Protein AF-A0AA88U5R1-F1 (afdb_monomer)

Nearest PDB structures (foldseek):
  8b6h-assembly1_FA  TM=8.342E-01  e=6.117E-02  Tetrahymena thermophila SB210

Sequence (79 aa):
MGQCRNAYPVDWPPVVCLRMYNSLVERCFSDCVDTFRRKTLDKQEETCVRRCAEKFLKHSMRVGMRFAELNNNAATKDD

Organism: NCBI:txid112253

Radius of gyration: 17.85 Å; Cα contacts (8 Å, |Δi|>4): 14; chains: 1; bounding box: 41×34×48 Å

Solvent-accessible surface area (backbone atoms only — not comparable to full-atom values): 5038 Å² total; per-residue (Å²): 144,88,86,89,81,90,86,84,90,88,88,73,72,71,60,61,63,50,52,52,49,53,55,50,52,54,50,32,43,72,75,35,62,84,75,90,85,58,99,64,79,50,75,66,33,52,54,39,36,56,53,40,52,56,50,50,54,56,46,54,53,52,52,50,53,52,49,54,55,49,53,62,62,57,75,74,69,90,125

InterPro domains:
  IPR004217 Tim10-like [PF02953] (19-69)
  IPR035427 Tim10-like domain superfamily [G3DSA:1.10.287.810] (16-79)
  IPR035427 Tim10-like domain superfamily [SSF144122] (18-74)
  IPR050673 Mitochondrial import inner membrane translocase subunit [PTHR13172] (18-78)

pLDDT: mean 82.23, std 17.53, range [45.62, 97.81]

Secondary structure (DSSP, 8-state):
----SS--SSSS-HHHHHHHHHHHHHHHHHHH---TTSSSPPHHHHHHHHHHHHHHHHHHHHHHHHHHHHHHHHTT---

Structure (mmCIF, N/CA/C/O backbone):
data_AF-A0AA88U5R1-F1
#
_entry.id   AF-A0AA88U5R1-F1
#
loop_
_atom_site.group_PDB
_atom_site.id
_atom_site.type_symbol
_atom_site.label_atom_id
_atom_site.label_alt_id
_atom_site.label_comp_id
_atom_site.label_asym_id
_atom_site.label_entity_id
_atom_site.label_seq_id
_atom_site.pdbx_PDB_ins_code
_atom_site.Cartn_x
_atom_site.Cartn_y
_atom_site.Cartn_z
_atom_site.occupancy
_atom_site.B_iso_or_equiv
_atom_site.auth_seq_id
_atom_site.auth_comp_id
_atom_site.auth_asym_id
_atom_site.auth_atom_id
_atom_site.pdbx_PDB_model_num
ATOM 1 N N . MET A 1 1 ? 12.943 13.409 2.551 1.00 46.69 1 MET A N 1
ATOM 2 C CA . MET A 1 1 ? 11.691 13.469 1.760 1.00 46.69 1 MET A CA 1
ATOM 3 C C . MET A 1 1 ? 11.600 14.840 1.090 1.00 46.69 1 MET A C 1
ATOM 5 O O . MET A 1 1 ? 10.872 15.697 1.566 1.00 46.69 1 MET A O 1
ATOM 9 N N . GLY A 1 2 ? 12.427 15.095 0.069 1.00 46.56 2 GLY A N 1
ATOM 10 C CA . GLY A 1 2 ? 12.797 16.462 -0.330 1.00 46.56 2 GLY A CA 1
ATOM 11 C C . GLY A 1 2 ? 12.720 16.806 -1.819 1.00 46.56 2 GLY A C 1
ATOM 12 O O . GLY A 1 2 ? 13.373 17.756 -2.219 1.00 46.56 2 GLY A O 1
ATOM 13 N N . GLN A 1 3 ? 11.937 16.108 -2.645 1.00 47.50 3 GLN A N 1
ATOM 14 C CA . GLN A 1 3 ? 11.719 16.526 -4.041 1.00 47.50 3 GLN A CA 1
ATOM 15 C C . GLN A 1 3 ? 10.249 16.346 -4.437 1.00 47.50 3 GLN A C 1
ATOM 17 O O . GLN A 1 3 ? 9.891 15.331 -5.007 1.00 47.50 3 GLN A O 1
ATOM 22 N N . CYS A 1 4 ? 9.403 17.324 -4.100 1.00 53.16 4 CYS A N 1
ATOM 23 C CA . CYS A 1 4 ? 8.060 17.519 -4.677 1.00 53.16 4 CYS A CA 1
ATOM 24 C C . CYS A 1 4 ? 7.635 18.996 -4.544 1.00 53.16 4 CYS A C 1
ATOM 26 O O . CYS A 1 4 ? 6.508 19.288 -4.150 1.00 53.16 4 CYS A O 1
ATOM 28 N N . ARG A 1 5 ? 8.532 19.961 -4.780 1.00 58.19 5 ARG A N 1
ATOM 29 C CA . ARG A 1 5 ? 8.114 21.368 -4.863 1.00 58.19 5 ARG A CA 1
ATOM 30 C C . ARG A 1 5 ? 8.743 22.057 -6.070 1.00 58.19 5 ARG A C 1
ATOM 32 O O . ARG A 1 5 ? 9.958 22.195 -6.127 1.00 58.19 5 ARG A O 1
ATOM 39 N N . ASN A 1 6 ? 7.844 22.510 -6.950 1.00 55.25 6 ASN A N 1
ATOM 40 C CA . ASN A 1 6 ? 7.991 23.477 -8.045 1.00 55.25 6 ASN A CA 1
ATOM 41 C C . ASN A 1 6 ? 8.502 22.970 -9.409 1.00 55.25 6 ASN A C 1
ATOM 43 O O . ASN A 1 6 ? 9.637 23.242 -9.779 1.00 55.25 6 ASN A O 1
ATOM 47 N N . ALA A 1 7 ? 7.610 22.337 -10.186 1.00 49.03 7 ALA A N 1
ATOM 48 C CA . ALA A 1 7 ? 7.583 22.384 -11.659 1.00 49.03 7 ALA A CA 1
ATOM 49 C C . ALA A 1 7 ? 6.218 21.872 -12.181 1.00 49.03 7 ALA A C 1
ATOM 51 O O . ALA A 1 7 ? 5.841 20.742 -11.891 1.00 49.03 7 ALA A O 1
ATOM 52 N N . TYR A 1 8 ? 5.479 22.685 -12.938 1.00 54.84 8 TYR A N 1
ATOM 53 C CA . TYR A 1 8 ? 4.238 22.343 -13.668 1.00 54.84 8 TYR A CA 1
ATOM 54 C C . TYR A 1 8 ? 4.167 23.281 -14.910 1.00 54.84 8 TYR A C 1
ATOM 56 O O . TYR A 1 8 ? 4.710 24.381 -14.759 1.00 54.84 8 TYR A O 1
ATOM 64 N N . PRO A 1 9 ? 3.522 22.979 -16.082 1.00 61.66 9 PRO A N 1
ATOM 65 C CA . PRO A 1 9 ? 2.460 21.980 -16.328 1.00 61.66 9 PRO A CA 1
ATOM 66 C C . PRO A 1 9 ? 2.257 21.442 -17.808 1.00 61.66 9 PRO A C 1
ATOM 68 O O . PRO A 1 9 ? 1.184 21.707 -18.334 1.00 61.66 9 PRO A O 1
ATOM 71 N N . VAL A 1 10 ? 3.131 20.696 -18.529 1.00 56.12 10 VAL A N 1
ATOM 72 C CA . VAL A 1 10 ? 2.679 20.073 -19.835 1.00 56.12 10 VAL A CA 1
ATOM 73 C C . VAL A 1 10 ? 3.230 18.704 -20.291 1.00 56.12 10 VAL A C 1
ATOM 75 O O . VAL A 1 10 ? 2.533 18.068 -21.071 1.00 56.12 10 VAL A O 1
ATOM 78 N N . ASP A 1 11 ? 4.350 18.164 -19.792 1.00 58.22 11 ASP A N 1
ATOM 79 C CA . ASP A 1 11 ? 4.896 16.892 -20.343 1.00 58.22 11 ASP A CA 1
ATOM 80 C C . ASP A 1 11 ? 5.026 15.723 -19.349 1.00 58.22 11 ASP A C 1
ATOM 82 O O . ASP A 1 11 ? 5.647 14.706 -19.656 1.00 58.22 11 ASP A O 1
ATOM 86 N N . TRP A 1 12 ? 4.417 15.803 -18.159 1.00 48.03 12 TRP A N 1
ATOM 87 C CA . TRP A 1 12 ? 4.335 14.632 -17.277 1.00 48.03 12 TRP A CA 1
ATOM 88 C C . TRP A 1 12 ? 2.935 14.023 -17.335 1.00 48.03 12 TRP A C 1
ATOM 90 O O . TRP A 1 12 ? 2.002 14.649 -16.829 1.00 48.03 12 TRP A O 1
ATOM 100 N N . PRO A 1 13 ? 2.739 12.820 -17.905 1.00 55.38 13 PRO A N 1
ATOM 101 C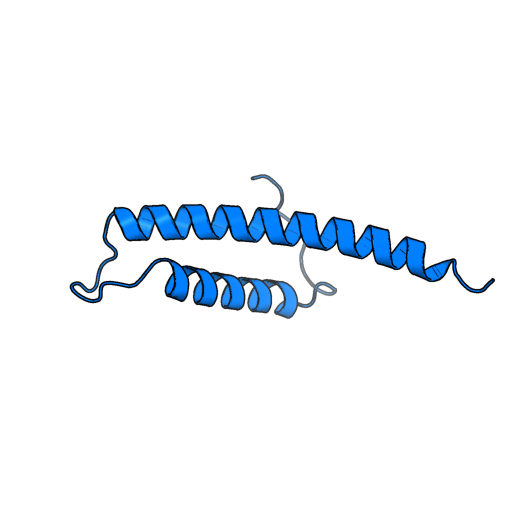 CA . PRO A 1 13 ? 1.429 12.187 -17.914 1.00 55.38 13 PRO A CA 1
ATOM 102 C C . PRO A 1 13 ? 0.957 11.985 -16.457 1.00 55.38 13 PRO A C 1
ATOM 104 O O . PRO A 1 13 ? 1.538 11.171 -15.729 1.00 55.38 13 PRO A O 1
ATOM 107 N N . PRO A 1 14 ? -0.110 12.677 -15.998 1.00 59.66 14 PRO A N 1
ATOM 108 C CA . PRO A 1 14 ? -0.589 12.601 -14.609 1.00 59.66 14 PRO A CA 1
ATOM 109 C C . PRO A 1 14 ? -1.049 11.183 -14.225 1.00 59.66 14 PRO A C 1
ATOM 111 O O . PRO A 1 14 ? -1.166 10.837 -13.049 1.00 59.66 14 PRO A O 1
ATOM 114 N N . VAL A 1 15 ? -1.2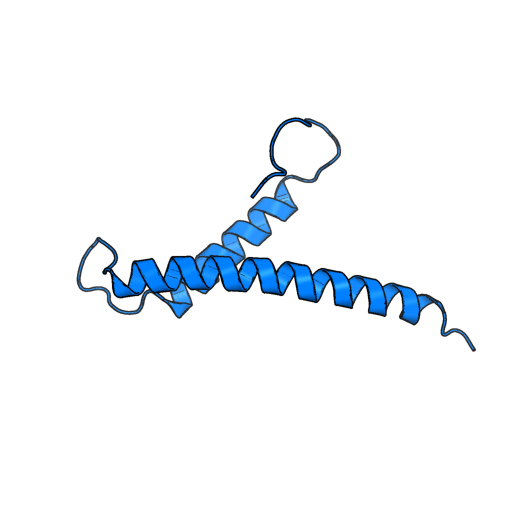62 10.329 -15.228 1.00 58.94 15 VAL A N 1
ATOM 115 C CA . VAL A 1 15 ? -1.743 8.956 -15.084 1.00 58.94 15 VAL A CA 1
ATOM 116 C C . VAL A 1 15 ? -0.722 8.000 -14.467 1.00 58.94 15 VAL A C 1
ATOM 118 O O . VAL A 1 15 ? -1.135 7.042 -13.818 1.00 58.94 15 VAL A O 1
ATOM 121 N N . VAL A 1 16 ? 0.589 8.231 -14.611 1.00 68.69 16 VAL A N 1
ATOM 122 C CA . VAL A 1 16 ? 1.598 7.293 -14.074 1.00 68.69 16 VAL A CA 1
ATOM 123 C C . VAL A 1 16 ? 1.616 7.340 -12.545 1.00 68.69 16 VAL A C 1
ATOM 125 O O . VAL A 1 16 ? 1.634 6.301 -11.885 1.00 68.69 16 VAL A O 1
ATOM 128 N N . CYS A 1 17 ? 1.517 8.543 -11.974 1.00 76.81 17 CYS A N 1
ATOM 129 C CA . CYS A 1 17 ? 1.523 8.737 -10.525 1.00 76.81 17 CYS A CA 1
ATOM 130 C C . CYS A 1 17 ? 0.218 8.235 -9.878 1.00 76.81 17 CYS A C 1
ATOM 132 O O . CYS A 1 17 ? 0.251 7.576 -8.839 1.00 76.81 17 CYS A O 1
ATOM 134 N N . LEU A 1 18 ? -0.928 8.470 -10.534 1.00 85.44 18 LEU A N 1
ATOM 135 C CA . LEU A 1 18 ? -2.239 8.007 -10.062 1.00 85.44 18 LEU A CA 1
ATOM 136 C C . LEU A 1 18 ? -2.390 6.483 -10.126 1.00 85.44 18 LEU A C 1
ATOM 138 O O . LEU A 1 18 ? -2.920 5.883 -9.193 1.00 85.44 18 LEU A O 1
ATOM 142 N N . ARG A 1 19 ? -1.896 5.833 -11.189 1.00 86.75 19 ARG A N 1
ATOM 143 C CA . ARG A 1 19 ? -1.907 4.363 -11.280 1.00 86.75 19 ARG A CA 1
ATOM 144 C C . ARG A 1 19 ? -1.069 3.732 -10.172 1.00 86.75 19 ARG A C 1
ATOM 146 O O . ARG A 1 19 ? -1.555 2.835 -9.495 1.00 86.75 19 ARG A O 1
ATOM 153 N N . MET A 1 20 ? 0.138 4.250 -9.935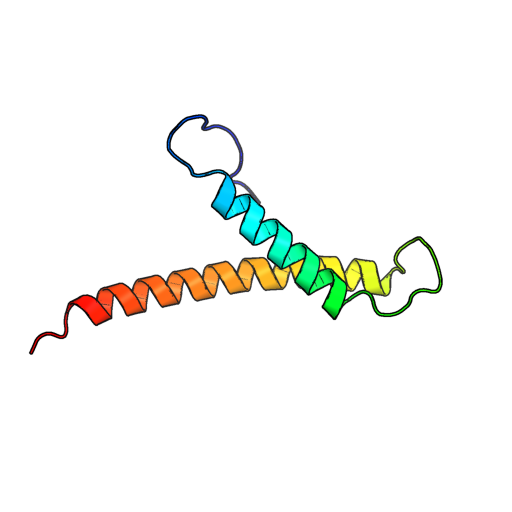 1.00 89.00 20 MET A N 1
ATOM 154 C CA . MET A 1 20 ? 0.995 3.777 -8.844 1.00 8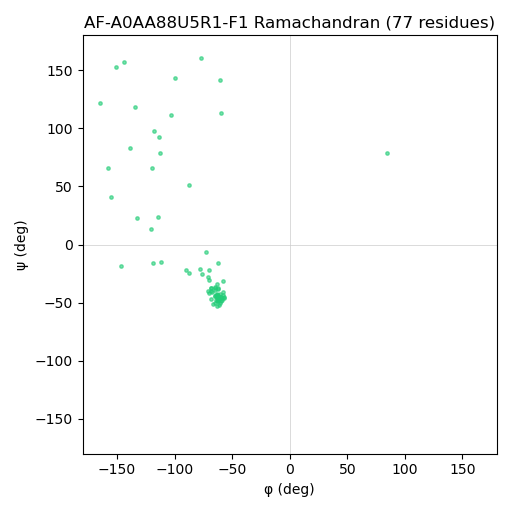9.00 20 MET A CA 1
ATOM 155 C C . MET A 1 20 ? 0.327 3.958 -7.474 1.00 89.00 20 MET A C 1
ATOM 157 O O . MET A 1 20 ? 0.393 3.058 -6.639 1.00 89.00 20 MET A O 1
ATOM 161 N N . TYR A 1 21 ? -0.324 5.101 -7.247 1.00 90.88 21 TYR A N 1
ATOM 162 C CA . TYR A 1 21 ? -1.038 5.372 -6.002 1.00 90.88 21 TYR A CA 1
ATOM 163 C C . TYR A 1 21 ? -2.183 4.380 -5.764 1.00 90.88 21 TYR A C 1
ATOM 165 O O . TYR A 1 21 ? -2.266 3.803 -4.683 1.00 90.88 21 TYR A O 1
ATOM 173 N N . ASN A 1 22 ? -3.017 4.120 -6.775 1.00 92.38 22 ASN A N 1
ATOM 174 C CA . ASN A 1 22 ? -4.117 3.161 -6.649 1.00 92.38 22 ASN A CA 1
ATOM 175 C C . ASN A 1 22 ? -3.607 1.739 -6.382 1.00 92.38 22 ASN A C 1
ATOM 177 O O . ASN A 1 22 ? -4.097 1.085 -5.465 1.00 92.38 22 ASN A O 1
ATOM 181 N N . SER A 1 23 ? -2.567 1.293 -7.099 1.00 92.31 23 SER A N 1
ATOM 182 C CA . SER A 1 23 ? -1.951 -0.019 -6.852 1.00 92.31 23 SER A CA 1
ATOM 183 C C . SER A 1 23 ? -1.350 -0.134 -5.451 1.00 92.31 23 SER A C 1
ATOM 185 O O . SER A 1 23 ? -1.437 -1.187 -4.825 1.00 92.31 23 SER A O 1
ATOM 187 N N . LEU A 1 24 ? -0.749 0.943 -4.939 1.00 95.06 24 LEU A N 1
ATOM 188 C CA . LEU A 1 24 ? -0.227 0.987 -3.577 1.00 95.06 24 LEU A CA 1
ATOM 189 C C . LEU A 1 24 ? -1.351 0.837 -2.542 1.00 95.06 24 LEU A C 1
ATOM 191 O O . LEU A 1 24 ? -1.221 0.047 -1.607 1.00 95.06 24 LEU A O 1
ATOM 195 N N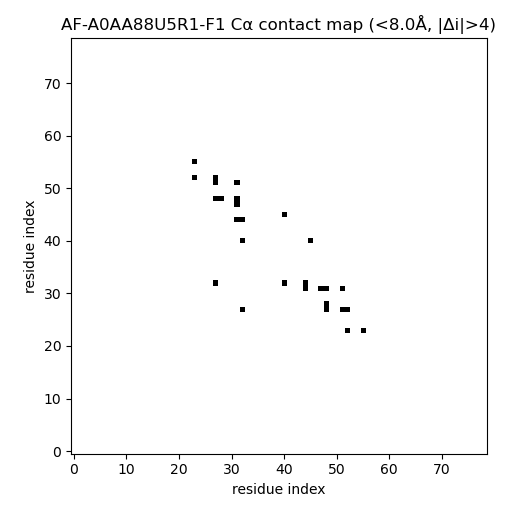 . VAL A 1 25 ? -2.431 1.607 -2.696 1.00 95.75 25 VAL A N 1
ATOM 196 C CA . VAL A 1 25 ? -3.563 1.605 -1.760 1.00 95.75 25 VAL A CA 1
ATOM 197 C C . VAL A 1 25 ? -4.231 0.235 -1.726 1.00 95.75 25 VAL A C 1
ATOM 199 O O . VAL A 1 25 ? -4.420 -0.309 -0.641 1.00 95.75 25 VAL A O 1
ATOM 202 N N . GLU A 1 26 ? -4.526 -0.347 -2.889 1.00 96.19 26 GLU A N 1
ATOM 203 C CA . GLU A 1 26 ? -5.140 -1.674 -2.998 1.00 96.19 26 GLU A CA 1
ATOM 204 C C . GLU A 1 26 ? -4.278 -2.752 -2.327 1.00 96.19 26 GLU A C 1
ATOM 206 O O . GLU A 1 26 ? -4.770 -3.531 -1.509 1.00 96.19 26 GLU A O 1
ATOM 211 N N . ARG A 1 27 ? -2.965 -2.739 -2.595 1.00 95.88 27 ARG A N 1
ATOM 212 C CA . ARG A 1 27 ? -2.013 -3.688 -2.010 1.00 95.88 27 ARG A CA 1
ATOM 213 C C . ARG A 1 27 ? -1.962 -3.581 -0.491 1.00 95.88 27 ARG A C 1
ATOM 215 O O . ARG A 1 27 ? -2.101 -4.582 0.202 1.00 95.88 27 ARG A O 1
ATOM 222 N N . CYS A 1 28 ? -1.762 -2.373 0.033 1.00 97.31 28 CYS A N 1
ATOM 223 C CA . CYS A 1 28 ? -1.629 -2.194 1.474 1.00 97.31 28 CYS A CA 1
ATOM 224 C 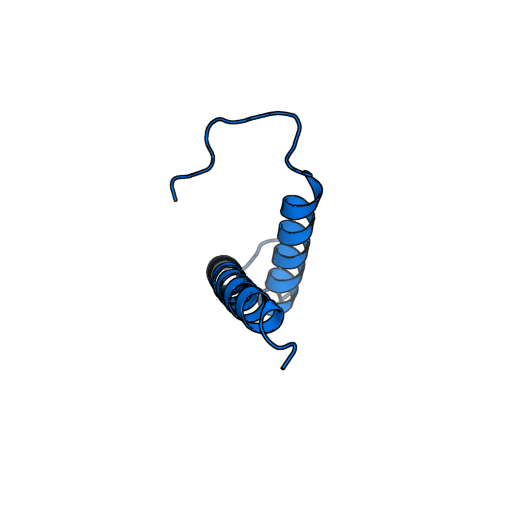C . CYS A 1 28 ? -2.943 -2.427 2.215 1.00 97.31 28 CYS A C 1
ATOM 226 O O . CYS A 1 28 ? -2.905 -2.881 3.352 1.00 97.31 28 CYS A O 1
ATOM 228 N N . PHE A 1 29 ? -4.089 -2.155 1.592 1.00 96.44 29 PHE A N 1
ATOM 229 C CA . PHE A 1 29 ? -5.376 -2.520 2.168 1.00 96.44 29 PHE A CA 1
ATOM 230 C C . PHE A 1 29 ? -5.520 -4.044 2.262 1.00 96.44 29 PHE A C 1
ATOM 232 O O . PHE A 1 29 ? -5.770 -4.554 3.349 1.00 96.44 29 PHE A O 1
ATOM 239 N N . SER A 1 30 ? -5.261 -4.772 1.168 1.00 95.94 30 SER A N 1
ATOM 240 C CA . SER A 1 30 ? -5.356 -6.239 1.147 1.00 95.94 30 SER A CA 1
ATOM 241 C C . SER A 1 30 ? -4.370 -6.934 2.094 1.00 95.94 30 SER A C 1
ATOM 243 O O . SER A 1 30 ? -4.695 -7.993 2.622 1.00 95.94 30 SER A O 1
ATOM 245 N N . ASP A 1 31 ? -3.171 -6.376 2.284 1.00 95.81 31 ASP A N 1
ATOM 246 C CA . ASP A 1 31 ? -2.117 -7.002 3.093 1.00 95.81 31 ASP A CA 1
ATOM 247 C C . ASP A 1 31 ? -2.210 -6.641 4.590 1.00 95.81 31 ASP A C 1
ATOM 249 O O . ASP A 1 31 ? -1.687 -7.378 5.426 1.00 95.81 31 ASP A O 1
ATOM 253 N N . CYS A 1 32 ? -2.817 -5.500 4.946 1.00 97.12 32 CYS A N 1
ATOM 254 C CA . CYS A 1 32 ? -2.798 -4.977 6.319 1.00 97.12 32 CYS A CA 1
ATOM 255 C C . CYS A 1 32 ? -4.165 -4.835 6.993 1.00 97.12 32 CYS A C 1
ATOM 257 O O . CYS A 1 32 ? -4.180 -4.632 8.205 1.00 97.12 32 CYS A O 1
ATOM 259 N N . VAL A 1 33 ? -5.274 -4.862 6.249 1.00 95.50 33 VAL A N 1
ATOM 260 C CA . VAL A 1 33 ? -6.625 -4.672 6.799 1.00 95.50 33 VAL A CA 1
ATOM 261 C C . VAL A 1 33 ? -7.400 -5.973 6.660 1.00 95.50 33 VAL A C 1
ATOM 263 O O . VAL A 1 33 ? -8.022 -6.243 5.635 1.00 95.50 33 VAL A O 1
ATOM 266 N N . ASP A 1 34 ? -7.337 -6.792 7.705 1.00 92.12 34 ASP A N 1
ATOM 267 C CA . ASP A 1 34 ? -7.967 -8.115 7.752 1.00 92.12 34 ASP A CA 1
ATOM 268 C C . ASP A 1 34 ? -9.142 -8.189 8.745 1.00 92.12 34 ASP A C 1
ATOM 270 O O . ASP A 1 34 ? -9.956 -9.114 8.685 1.00 92.12 34 ASP A O 1
ATOM 274 N N . THR A 1 35 ? -9.272 -7.204 9.643 1.00 89.19 35 THR A N 1
ATOM 275 C CA . THR A 1 35 ? -10.182 -7.273 10.788 1.00 89.19 35 THR A CA 1
ATOM 276 C C . THR A 1 35 ? -11.255 -6.187 10.732 1.00 89.19 35 THR A C 1
ATOM 278 O O . THR A 1 35 ? -11.108 -5.076 11.236 1.00 89.19 35 THR A O 1
ATOM 281 N N . PHE A 1 36 ? -12.439 -6.545 10.239 1.00 91.69 36 PHE A N 1
ATOM 282 C CA . PHE A 1 36 ? -13.564 -5.614 10.073 1.00 91.69 36 PHE A CA 1
ATOM 283 C C . PHE A 1 36 ? -14.458 -5.486 11.318 1.00 91.69 36 PHE A C 1
ATOM 285 O O . PHE A 1 36 ? -15.677 -5.627 11.245 1.00 91.69 36 PHE A O 1
ATOM 292 N N . ARG A 1 37 ? -13.868 -5.221 12.492 1.00 91.44 37 ARG A N 1
ATOM 293 C CA . ARG A 1 37 ? -14.636 -5.039 13.746 1.00 91.44 37 ARG A CA 1
ATOM 294 C C . ARG A 1 37 ? -15.064 -3.596 14.017 1.00 91.44 37 ARG A C 1
ATOM 296 O O . ARG A 1 37 ? -15.976 -3.376 14.810 1.00 91.44 37 ARG A O 1
ATOM 303 N N . ARG A 1 38 ? -14.388 -2.607 13.426 1.00 91.06 38 ARG A N 1
ATOM 304 C CA . ARG A 1 38 ? -14.611 -1.170 13.658 1.00 91.06 38 ARG A CA 1
ATOM 305 C C . ARG A 1 38 ? -14.420 -0.392 12.356 1.00 91.06 38 ARG A C 1
ATOM 307 O O . ARG A 1 38 ? -13.733 -0.850 11.454 1.00 91.06 38 ARG A O 1
ATOM 314 N N . LYS A 1 39 ? -15.019 0.801 12.269 1.00 91.31 39 LYS A N 1
ATOM 315 C CA . LYS A 1 39 ? -14.843 1.713 11.120 1.00 91.31 39 LYS A CA 1
ATOM 316 C C . LYS A 1 39 ? -13.434 2.327 11.063 1.00 91.31 39 LYS A C 1
ATOM 318 O O . LYS A 1 39 ? -13.011 2.806 10.018 1.00 91.31 39 LYS A O 1
ATOM 323 N N . THR A 1 40 ? -12.738 2.361 12.194 1.00 93.12 40 THR A N 1
ATOM 324 C CA . THR A 1 40 ? -11.383 2.901 12.329 1.00 93.12 40 THR A CA 1
ATOM 325 C C . THR A 1 40 ? -10.363 1.773 12.329 1.00 93.12 40 THR A C 1
ATOM 327 O O . THR A 1 40 ? -10.614 0.741 12.953 1.00 93.12 40 THR A O 1
ATOM 330 N N . LEU A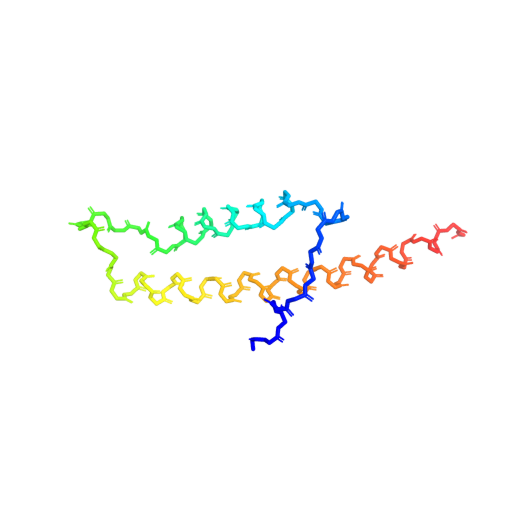 1 41 ? -9.209 2.020 11.711 1.00 92.44 41 LEU A N 1
ATOM 331 C CA . LEU A 1 41 ? -8.052 1.128 11.765 1.00 92.44 41 LEU A CA 1
ATOM 332 C C . LEU A 1 41 ? -7.570 0.949 13.208 1.00 92.44 41 LEU A C 1
ATOM 334 O O . LEU A 1 41 ? -7.569 1.899 13.997 1.00 92.44 41 LEU A O 1
ATOM 338 N N . ASP A 1 42 ? -7.150 -0.265 13.552 1.00 93.00 42 ASP A N 1
ATOM 339 C CA . ASP A 1 42 ? -6.439 -0.511 14.804 1.00 93.00 42 ASP A CA 1
ATOM 340 C C . ASP A 1 42 ? -4.975 -0.043 14.691 1.00 93.00 42 ASP A C 1
ATOM 342 O O . ASP A 1 42 ? -4.409 0.073 13.602 1.00 93.00 42 ASP A O 1
ATOM 346 N N . LYS A 1 43 ? -4.301 0.176 15.825 1.00 94.69 43 LYS A N 1
ATOM 347 C CA . LYS A 1 43 ? -2.902 0.653 15.858 1.00 94.69 43 LYS A CA 1
ATOM 348 C C . LYS A 1 43 ? -1.946 -0.279 15.107 1.00 94.69 43 LYS A C 1
ATOM 350 O O . LYS A 1 43 ? -0.919 0.159 14.576 1.00 94.69 43 LYS A O 1
ATOM 355 N N . GLN A 1 44 ? -2.257 -1.576 15.100 1.00 94.75 44 GLN A N 1
ATOM 356 C CA . GLN A 1 44 ? -1.495 -2.584 14.365 1.00 94.75 44 GLN A CA 1
ATOM 357 C C . GLN A 1 44 ? -1.653 -2.407 12.850 1.00 94.75 44 GLN A C 1
ATOM 359 O O . GLN A 1 44 ? -0.643 -2.364 12.146 1.00 94.75 44 GLN A O 1
ATOM 364 N N . GLU A 1 45 ? -2.883 -2.22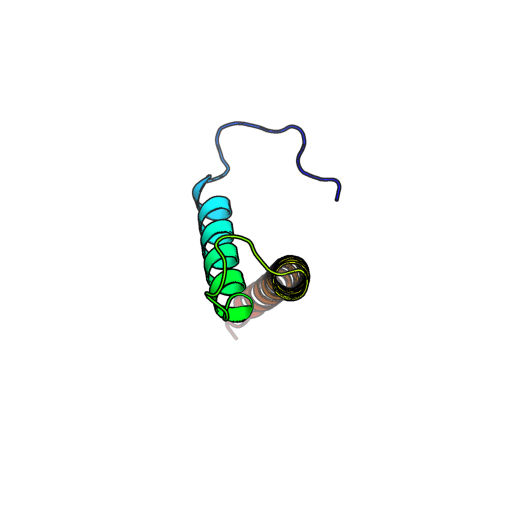0 12.369 1.00 95.62 45 GLU A N 1
ATOM 365 C CA . GLU A 1 45 ? -3.189 -1.995 10.953 1.00 95.62 45 GLU A CA 1
ATOM 366 C C . GLU A 1 45 ? -2.586 -0.666 10.473 1.00 95.62 45 GLU A C 1
ATOM 368 O O . GLU A 1 45 ? -1.900 -0.636 9.453 1.00 95.62 45 GLU A O 1
ATOM 373 N N . GLU A 1 46 ? -2.706 0.416 11.255 1.00 95.44 46 GLU A N 1
ATOM 374 C CA . GLU A 1 46 ? -2.064 1.708 10.954 1.00 95.44 46 GLU A CA 1
ATOM 375 C C . GLU A 1 46 ? -0.540 1.573 10.807 1.00 95.44 46 GLU A C 1
ATOM 377 O O . GLU A 1 46 ? 0.074 2.075 9.856 1.00 95.44 46 GLU A O 1
ATOM 382 N N . THR A 1 47 ? 0.093 0.852 11.737 1.00 97.38 47 THR A N 1
ATOM 383 C CA . THR A 1 47 ? 1.537 0.596 11.688 1.00 97.38 47 THR A CA 1
ATOM 384 C C . THR A 1 47 ? 1.912 -0.259 10.477 1.00 97.38 47 THR A C 1
ATOM 386 O O . THR A 1 47 ? 2.950 -0.007 9.852 1.00 97.38 47 THR A O 1
ATOM 389 N N . CYS A 1 48 ? 1.090 -1.253 10.135 1.00 97.62 48 CYS A N 1
ATOM 390 C CA . CYS A 1 48 ? 1.282 -2.101 8.965 1.00 97.62 48 CYS A CA 1
ATOM 391 C C . CYS A 1 48 ? 1.197 -1.285 7.674 1.00 97.62 48 CYS A C 1
ATOM 393 O O . CYS A 1 48 ? 2.159 -1.296 6.907 1.00 97.62 48 CYS A O 1
ATOM 395 N N . VAL A 1 49 ? 0.130 -0.504 7.473 1.00 97.25 49 VAL A N 1
ATOM 396 C CA . VAL A 1 49 ? -0.083 0.312 6.265 1.00 97.25 49 VAL A CA 1
ATOM 397 C C . VAL A 1 49 ? 1.079 1.284 6.053 1.00 97.25 49 VAL A C 1
ATOM 399 O O . VAL A 1 49 ? 1.618 1.377 4.948 1.00 97.25 49 VAL A O 1
ATOM 402 N N . ARG A 1 50 ? 1.560 1.939 7.119 1.00 96.75 50 ARG A N 1
ATOM 403 C CA . ARG A 1 50 ? 2.729 2.830 7.039 1.00 96.75 50 ARG A CA 1
ATOM 404 C C . ARG A 1 50 ? 3.989 2.095 6.573 1.00 96.75 50 ARG A C 1
ATOM 406 O O . ARG A 1 50 ? 4.722 2.596 5.720 1.00 96.75 50 ARG A O 1
ATOM 413 N N . ARG A 1 51 ? 4.256 0.907 7.127 1.00 97.75 51 ARG A N 1
ATOM 414 C CA . ARG A 1 51 ? 5.408 0.073 6.737 1.00 97.75 51 ARG A CA 1
ATOM 415 C C . ARG A 1 51 ? 5.248 -0.489 5.324 1.00 97.75 51 ARG A C 1
ATOM 417 O O . ARG A 1 51 ? 6.239 -0.575 4.605 1.00 97.75 51 ARG A O 1
ATOM 424 N N . CYS A 1 52 ? 4.033 -0.863 4.935 1.00 97.81 52 CYS A N 1
ATOM 425 C CA . CYS A 1 52 ? 3.703 -1.342 3.599 1.00 97.81 52 CYS A CA 1
ATOM 426 C C . CYS A 1 52 ? 4.013 -0.270 2.552 1.00 97.81 52 CYS A C 1
ATOM 428 O O . CYS A 1 52 ? 4.781 -0.532 1.628 1.00 97.81 52 CYS A O 1
ATOM 430 N N . ALA A 1 53 ? 3.535 0.961 2.757 1.00 96.44 53 ALA A N 1
ATOM 431 C CA . ALA A 1 53 ? 3.793 2.068 1.843 1.00 96.44 53 ALA A CA 1
ATOM 432 C C . ALA A 1 53 ? 5.286 2.375 1.687 1.00 96.44 53 ALA A C 1
ATOM 434 O O . ALA A 1 53 ? 5.788 2.505 0.569 1.00 96.44 53 ALA A O 1
ATOM 435 N N . GLU A 1 54 ? 6.026 2.420 2.795 1.00 96.25 54 GLU A N 1
ATOM 436 C CA . GLU A 1 54 ? 7.471 2.638 2.755 1.00 96.25 54 GLU A CA 1
ATOM 437 C C . GLU A 1 54 ? 8.207 1.517 2.001 1.00 96.25 54 GLU A C 1
ATOM 439 O O . GLU A 1 54 ? 9.094 1.791 1.187 1.00 96.25 54 GLU A O 1
ATOM 444 N N . LYS A 1 55 ? 7.835 0.254 2.247 1.00 96.62 55 LYS A N 1
ATOM 445 C CA . LYS A 1 55 ? 8.417 -0.906 1.560 1.00 96.62 55 LYS A CA 1
ATOM 446 C C . LYS A 1 55 ? 8.108 -0.887 0.069 1.00 96.62 55 LYS A C 1
ATOM 448 O O . LYS A 1 55 ? 9.029 -1.064 -0.722 1.00 96.62 55 LYS A O 1
ATOM 453 N N . PHE A 1 56 ? 6.852 -0.657 -0.305 1.00 95.50 56 PHE A N 1
ATOM 454 C CA . PHE A 1 56 ? 6.416 -0.651 -1.696 1.00 95.50 56 PHE A CA 1
ATOM 455 C C . PHE A 1 56 ? 7.156 0.416 -2.500 1.00 95.50 56 PHE A C 1
ATOM 457 O O . PHE A 1 56 ? 7.741 0.101 -3.528 1.00 95.50 56 PHE A O 1
ATOM 464 N N . LEU A 1 57 ? 7.227 1.654 -2.003 1.00 93.00 57 LEU A N 1
ATOM 465 C CA . LEU A 1 57 ? 7.911 2.737 -2.713 1.00 93.00 57 LEU A CA 1
ATOM 466 C C . LEU A 1 57 ? 9.408 2.448 -2.895 1.00 93.00 57 LEU A C 1
ATOM 468 O O . LEU A 1 57 ? 9.923 2.543 -4.008 1.00 93.00 57 LEU A O 1
ATOM 472 N N . LYS A 1 58 ? 10.106 2.021 -1.832 1.00 94.88 58 LYS A N 1
ATOM 473 C CA . LYS A 1 58 ? 11.531 1.653 -1.923 1.00 94.88 58 LYS A CA 1
ATOM 474 C C . LYS A 1 58 ? 11.759 0.468 -2.863 1.00 94.88 58 LYS A C 1
ATOM 476 O O . LYS A 1 58 ? 12.756 0.441 -3.584 1.00 94.88 58 LYS A O 1
ATOM 481 N N . HIS A 1 59 ? 10.854 -0.508 -2.846 1.00 93.75 59 HIS A N 1
ATOM 482 C CA . HIS A 1 59 ? 10.916 -1.671 -3.719 1.00 93.75 59 HIS A CA 1
ATOM 483 C C . HIS A 1 59 ? 10.715 -1.276 -5.183 1.00 93.75 59 HIS A C 1
ATOM 485 O O . HIS A 1 59 ? 11.578 -1.579 -6.000 1.00 93.75 59 HIS A O 1
ATOM 491 N N . SER A 1 60 ? 9.659 -0.525 -5.497 1.00 91.44 60 SER A N 1
ATOM 492 C CA . SER A 1 60 ? 9.356 -0.050 -6.851 1.00 91.44 60 SER A CA 1
ATOM 493 C C . SER A 1 60 ? 10.492 0.790 -7.436 1.00 91.44 60 SER A C 1
ATOM 495 O O . SER A 1 60 ? 10.868 0.589 -8.587 1.00 91.44 60 SER A O 1
ATOM 497 N N . MET A 1 61 ? 11.121 1.659 -6.634 1.00 90.88 61 MET A N 1
ATOM 498 C CA . MET A 1 61 ? 12.308 2.410 -7.064 1.00 90.88 61 MET A CA 1
ATOM 499 C C . MET A 1 61 ? 13.492 1.486 -7.375 1.00 90.88 61 MET A C 1
ATOM 501 O O . MET A 1 61 ? 14.151 1.640 -8.401 1.00 90.88 61 MET A O 1
ATOM 505 N N . ARG A 1 62 ? 13.768 0.506 -6.504 1.00 93.31 62 ARG A N 1
ATOM 506 C CA . ARG A 1 62 ? 14.869 -0.445 -6.706 1.00 93.31 62 ARG A CA 1
ATOM 507 C C . ARG A 1 62 ? 14.651 -1.322 -7.936 1.00 93.31 62 ARG A C 1
ATOM 509 O O . ARG A 1 62 ? 15.590 -1.517 -8.701 1.00 93.31 62 ARG A O 1
ATOM 516 N N . VAL A 1 63 ? 13.438 -1.840 -8.119 1.00 93.69 63 VAL A N 1
ATOM 517 C CA . VAL A 1 63 ? 13.071 -2.645 -9.290 1.00 93.69 63 VAL A CA 1
ATOM 518 C C . VAL A 1 63 ? 13.172 -1.806 -10.559 1.00 93.69 63 VAL A C 1
ATOM 520 O O . VAL A 1 63 ? 13.771 -2.267 -11.523 1.00 93.69 63 VAL A O 1
ATOM 523 N N . GLY A 1 64 ? 12.690 -0.560 -10.538 1.00 91.12 64 GLY A N 1
ATOM 524 C CA . GLY A 1 64 ? 12.810 0.362 -11.668 1.00 91.12 64 GLY A CA 1
ATOM 525 C C . GLY A 1 64 ? 14.261 0.601 -12.097 1.00 91.12 64 GLY A C 1
ATOM 526 O O . GLY A 1 64 ? 14.565 0.503 -13.283 1.00 91.12 64 GLY A O 1
ATOM 527 N N . MET A 1 65 ? 15.175 0.830 -11.145 1.00 90.75 65 MET A N 1
ATOM 528 C CA . MET A 1 65 ? 16.608 0.987 -11.449 1.00 90.75 65 MET A CA 1
ATOM 529 C C . MET A 1 65 ? 17.199 -0.271 -12.095 1.00 90.75 65 MET A C 1
ATOM 531 O O . MET A 1 65 ? 17.854 -0.180 -13.129 1.00 90.75 65 MET A O 1
ATOM 535 N N . ARG A 1 66 ? 16.918 -1.455 -11.537 1.00 92.81 66 ARG A N 1
ATOM 536 C CA . ARG A 1 66 ? 17.404 -2.724 -12.105 1.00 92.81 66 ARG A CA 1
ATOM 537 C C . ARG A 1 66 ? 16.820 -3.013 -13.482 1.00 92.81 66 ARG A C 1
ATOM 539 O O . ARG A 1 66 ? 17.524 -3.520 -14.346 1.00 92.81 66 ARG A O 1
ATOM 546 N N . PHE A 1 67 ? 15.553 -2.677 -13.700 1.00 91.88 67 PHE A N 1
ATOM 547 C CA . PHE A 1 67 ? 14.918 -2.841 -15.000 1.00 91.88 67 PHE A CA 1
ATOM 548 C C . PHE A 1 67 ? 15.582 -1.957 -16.063 1.00 91.88 67 PHE A C 1
ATOM 550 O O . PHE A 1 67 ? 15.877 -2.437 -17.153 1.00 91.88 67 PHE A O 1
ATOM 557 N N . ALA A 1 68 ? 15.888 -0.700 -15.730 1.00 90.12 68 ALA A N 1
ATOM 558 C CA . ALA A 1 68 ? 16.607 0.200 -16.628 1.00 90.12 68 ALA A CA 1
ATOM 559 C C . ALA A 1 68 ? 18.026 -0.306 -16.952 1.00 90.12 68 ALA A C 1
ATOM 561 O O . ALA A 1 68 ? 18.424 -0.287 -18.115 1.00 90.12 68 ALA A O 1
ATOM 562 N N . GLU A 1 69 ? 18.762 -0.814 -15.954 1.00 90.38 69 GLU A N 1
ATOM 563 C CA . GLU A 1 69 ? 20.084 -1.430 -16.155 1.00 90.38 69 GLU A CA 1
ATOM 564 C C . GLU A 1 69 ? 20.017 -2.627 -17.115 1.00 90.38 69 GLU A C 1
ATOM 566 O O . GLU A 1 69 ? 20.811 -2.727 -18.050 1.00 90.38 69 GLU A O 1
ATOM 571 N N . LEU A 1 70 ? 19.059 -3.535 -16.908 1.00 91.50 70 LEU A N 1
ATOM 572 C CA . LEU A 1 70 ? 18.898 -4.722 -17.747 1.00 91.50 70 LEU A CA 1
ATOM 573 C C . LEU A 1 70 ? 18.456 -4.371 -19.167 1.00 91.50 70 LEU A C 1
ATOM 575 O O . LEU A 1 70 ? 18.981 -4.948 -20.111 1.00 91.50 70 LEU A O 1
ATOM 579 N N . ASN A 1 71 ? 17.538 -3.418 -19.330 1.00 88.12 71 ASN A N 1
ATOM 580 C CA . ASN A 1 71 ? 17.078 -2.984 -20.647 1.00 88.12 71 ASN A CA 1
ATOM 581 C C . ASN A 1 71 ? 18.205 -2.323 -21.459 1.00 88.12 71 ASN A C 1
ATOM 583 O O . ASN A 1 71 ? 18.303 -2.540 -22.662 1.00 88.12 71 ASN A O 1
ATOM 587 N N . ASN A 1 72 ? 19.094 -1.572 -20.800 1.00 79.62 72 ASN A N 1
ATOM 588 C CA . ASN A 1 72 ? 20.262 -0.976 -21.451 1.00 79.62 72 ASN A CA 1
ATOM 589 C C . ASN A 1 72 ? 21.288 -2.040 -21.894 1.00 79.62 72 ASN A C 1
ATOM 591 O O . ASN A 1 72 ? 21.854 -1.941 -22.974 1.00 79.62 72 ASN A O 1
ATOM 595 N N . ASN A 1 73 ? 21.477 -3.098 -21.095 1.00 73.00 73 ASN A N 1
ATOM 596 C CA . ASN A 1 73 ? 22.356 -4.227 -21.436 1.00 73.00 73 ASN A CA 1
ATOM 597 C C . ASN A 1 73 ? 21.727 -5.222 -22.433 1.00 73.00 73 ASN A C 1
ATOM 599 O O . ASN A 1 73 ? 22.440 -5.997 -23.068 1.00 73.00 73 ASN A O 1
ATOM 603 N N . ALA A 1 74 ? 20.398 -5.247 -22.551 1.00 65.06 74 ALA A N 1
ATOM 604 C CA . ALA A 1 74 ? 19.683 -6.065 -23.529 1.00 65.06 74 ALA A CA 1
ATOM 605 C C . ALA A 1 74 ? 19.754 -5.477 -24.948 1.00 65.06 74 ALA A C 1
ATOM 607 O O . ALA A 1 74 ? 19.691 -6.231 -25.911 1.00 65.06 74 ALA A O 1
ATOM 608 N N . ALA A 1 75 ? 19.939 -4.158 -25.083 1.00 59.06 75 ALA A N 1
ATOM 609 C CA . ALA A 1 75 ? 20.058 -3.475 -26.372 1.00 59.06 75 ALA A CA 1
ATOM 610 C C . ALA A 1 75 ? 21.398 -3.728 -27.100 1.00 59.06 75 ALA A C 1
ATOM 612 O O . ALA A 1 75 ? 21.556 -3.297 -28.236 1.00 59.06 75 ALA A O 1
ATOM 613 N N . THR A 1 76 ? 22.363 -4.415 -26.472 1.00 58.69 76 THR A N 1
ATOM 614 C CA . THR A 1 76 ? 23.700 -4.685 -27.040 1.00 58.69 76 THR A CA 1
ATOM 615 C C . THR A 1 76 ? 23.960 -6.172 -27.315 1.00 58.69 76 THR A C 1
ATOM 617 O O . THR A 1 76 ? 25.113 -6.595 -27.299 1.00 58.69 76 THR A O 1
ATOM 620 N N . LYS A 1 77 ? 22.918 -6.991 -27.505 1.00 56.50 77 LYS A N 1
ATOM 621 C CA . LYS A 1 77 ? 23.051 -8.405 -27.903 1.00 56.50 77 LYS A CA 1
ATOM 622 C C . LYS A 1 77 ? 22.353 -8.670 -29.238 1.00 56.50 77 LYS A C 1
ATOM 624 O O . LYS A 1 77 ? 21.373 -9.403 -29.292 1.00 56.50 77 LYS A O 1
ATOM 629 N N . ASP A 1 78 ? 22.893 -8.051 -30.279 1.00 53.03 78 ASP A N 1
ATOM 630 C CA . ASP A 1 78 ? 22.891 -8.568 -31.648 1.00 53.03 78 ASP A CA 1
ATOM 631 C C . ASP A 1 78 ? 24.362 -8.889 -31.980 1.00 53.03 78 ASP A C 1
ATOM 633 O O . ASP A 1 78 ? 25.055 -8.063 -32.562 1.00 53.03 78 ASP A O 1
ATOM 637 N N . ASP A 1 79 ? 24.855 -10.031 -31.486 1.00 45.62 79 ASP A N 1
ATOM 638 C CA . ASP A 1 79 ? 26.035 -10.782 -31.964 1.00 45.62 79 ASP A CA 1
ATOM 639 C C . ASP A 1 79 ? 25.957 -12.224 -31.424 1.00 45.62 79 ASP A C 1
ATOM 641 O O . ASP A 1 79 ? 25.788 -12.395 -30.188 1.00 45.62 79 ASP A O 1
#

Mean predicted aligned error: 10.51 Å

Foldseek 3Di:
DDPDDDDDDDPDDPVVVVVLVVVLVVVLCVVQPDDPPDPDDDPRSVVSSVVSSVCSVVVVVVVVVVVVVVVVVVVPPPD

=== Feature glossary ===
The features interleaved in this record are:

— What the protein is —

Sequence gives the chain of amino acids in standard one-letter code (A=alanine, C=cysteine, …, Y=tyrosine), read N→C. It is the only feature that is directly encoded by the gene; all structural features are derived from the folded form of this sequence.

Database cross-references. InterPro integrates a dozen domain/family signature databases into unified entries with residue-range hits. GO terms attach function/process/location labels with evidence codes. CATH codes position the fold in a four-level structural taxonomy. Organism is the NCBI-taxonomy species name.

— Where its atoms are —

Atomic coordinates in PDBx/mmCIF format — the same representation the Protein Data Bank distributes. Each line of the _atom_site loop places one backbone atom in Cartesian space (units: ångströms, origin: arbitrary).

The six renders are orthographic views along the three Cartesian axes in both directions. Representation (cartoon, sticks, or surface) and color scheme (sequence-rainbow or by-chain) vary across proteins so the training set covers all the common visualization conventions.

— Local backbone conformation —

Eight-state secondary structure (DSSP): H is the canonical α-helix, G the tighter 3₁₀-helix, I the wider π-helix; E/B are β-structure, T and S are turns and bends, and '-' is everything else. DSSP derives these from the pattern of main-chain N–H···O=C hydrogen bonds, not from the sequence.

P-SEA three-state annotation labels each residue as helix, strand, or coil based purely on the geometry of the Cα trace. It serves as a fallback when the full backbone (and thus DSSP) is unavailable.

The φ/ψ torsion pair specifies the backbone conformation at each residue. φ rotates about the N–Cα bond, ψ about the Cα–C bond. Steric clashes forbid most of the (φ, ψ) plane — the allowed regions (α-helix basin, β-sheet basin, left-handed helix) are the Ramachandran-allowed regions.

— Global shape and packing —

The geometric summary reports three shape descriptors. Rg (radius of gyration) measures how spread out the Cα atoms are about their centre of mass; compact globular proteins have small Rg, elongated or unfolded ones large. Cα contacts (<8 Å, |i−j|>4) count long-range residue pairs in spatial proximity — high for tightly packed folds, near zero for rods or random coil. The bounding-box extents give the protein's footprint along x, y, z in Å.

Solvent-accessible surface area (SASA) is the area in Å² traced out by the centre of a 1.4 Å probe sphere (a water molecule) rolled over the protein's van der Waals surface (Shrake–Rupley / Lee–Richards construction). Buried residues have near-zero SASA; fully exposed residues can exceed 200 Å². The total SASA scales roughly with the number of surface residues.

The contact map is a binary N×N matrix image: pixel (i, j) is dark where Cα_i and Cα_j are within 8 Å and |i−j|>4. Becau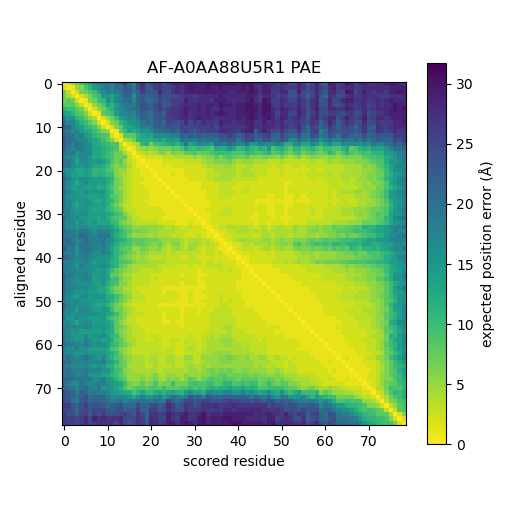se the |i−j|>4 filter removes local helical contacts, off-diagonal stripes parallel to the main diagonal indicate parallel β-sheets; stripes perpendicular to it indicate antiparallel β-sheets. The Ramachandran plot scatters every residue's (φ, ψ) pair against the sterically allowed regions. The PAE heatmap renders the predicted-aligned-error matrix.

— Structural neighborhood —

3Di is Foldseek's structural alphabet. Each residue is assigned one of twenty discrete states based on how its Cα sits relative to its spatial (not sequential) neighbors. Aligning 3Di strings finds structural homologs roughly as well as full 3D superposition, but orders of magnitude faster.

Nearest PDB neighbors are the top structural matches found by Foldseek when searching this structure against the entire Protein Data Bank. Each hit reports a TM-score (0 to 1; >0.5 almost always implies the same fold) and an E-value. These are *structural* homologs — they may share no detectable sequence similarity.

— Confidence and disorder —

For AlphaFold models, the B-factor field carries pLDDT — the model's own estimate of local accuracy on a 0–100 scale. Regions with pLDDT<50 should be treated as essentially unmodeled; they often correspond to intrinsically disordered segments.

Crystallographic B-factors measure how much each atom's electron density is smeared out, in Å². They rise in mobile loops and surface residues and fall in the buried interior. In AlphaFold models this column is repurposed to hold pLDDT instead.

Predicted aligned error is AlphaFold's pairwise confidence. Unlike pLDDT (per-residue), PAE is per-residue-pair and captures whether two parts of the structure are correctly placed relative to each other. Units are ångströms of expected positional error.